Protein 5KXF (pdb70)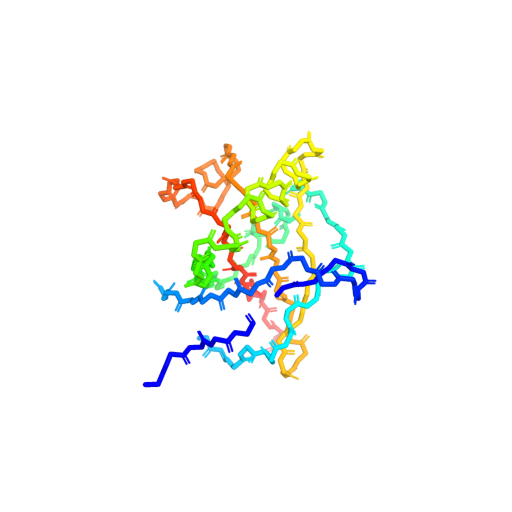

Structure (mmCIF, N/CA/C/O backbone):
data_5KXF
#
_entry.id   5KXF
#
_cell.length_a   108.151
_cell.length_b   108.151
_cell.length_c   34.208
_cell.angle_alpha   90.00
_cell.angle_beta   90.00
_cell.angle_gamma   120.00
#
_symmetry.space_group_name_H-M   'P 65'
#
loop_
_atom_site.group_PDB
_atom_site.id
_atom_site.type_symbol
_atom_site.label_atom_id
_atom_site.label_alt_id
_atom_site.label_comp_id
_atom_site.label_asym_id
_atom_site.label_entity_id
_atom_site.label_seq_id
_atom_site.pdbx_PDB_ins_code
_atom_site.Cartn_x
_atom_site.Cartn_y
_atom_site.Cartn_z
_atom_site.occupancy
_atom_site.B_iso_or_equiv
_atom_site.auth_seq_id
_atom_site.auth_comp_id
_atom_site.auth_asym_id
_atom_site.auth_atom_id
_atom_site.pdbx_PDB_model_num
ATOM 1 N N . HIS A 1 30 ? 14.992 32.418 15.873 1.00 88.09 439 HIS A N 1
ATOM 2 C CA . HIS A 1 30 ? 15.105 33.335 14.698 1.00 94.97 439 HIS A CA 1
ATOM 3 C C . HIS A 1 30 ? 15.023 34.815 15.176 1.00 94.20 439 HIS A C 1
ATOM 4 O O . HIS A 1 30 ? 13.966 35.334 15.562 1.00 87.04 439 HIS A O 1
ATOM 11 N N . ILE A 1 31 ? 16.177 35.474 15.184 1.00 90.99 440 ILE A N 1
ATOM 12 C CA . ILE A 1 31 ? 16.287 36.867 15.626 1.00 80.37 440 ILE A CA 1
ATOM 13 C C . ILE A 1 31 ? 16.256 37.702 14.346 1.00 67.20 440 ILE A C 1
ATOM 14 O O . ILE A 1 31 ? 16.475 37.174 13.252 1.00 64.28 440 ILE A O 1
ATOM 19 N N . TRP A 1 32 ? 15.986 38.995 14.455 1.00 51.36 441 TRP A N 1
ATOM 20 C CA . TRP A 1 32 ? 16.218 39.856 13.313 1.00 41.89 441 TRP A CA 1
ATOM 21 C C . TRP A 1 32 ? 17.723 40.188 13.272 1.00 41.27 441 TRP A C 1
ATOM 22 O O . TRP A 1 32 ? 18.328 40.516 14.276 1.00 42.47 441 TRP A O 1
ATOM 33 N N . ARG A 1 33 ? 18.317 40.098 12.102 1.00 42.64 442 ARG A N 1
ATOM 34 C CA . ARG A 1 33 ? 19.684 40.532 11.911 1.00 46.39 442 ARG A CA 1
ATOM 35 C C . ARG A 1 33 ? 19.749 41.183 10.530 1.00 40.54 442 ARG A C 1
ATOM 36 O O . ARG A 1 33 ? 19.544 40.498 9.538 1.00 38.55 442 ARG A O 1
ATOM 44 N N . GLY A 1 34 ? 20.075 42.477 10.475 1.00 32.27 443 GLY A N 1
ATOM 45 C CA . GLY A 1 34 ? 20.220 43.152 9.220 1.00 29.33 443 GLY A CA 1
ATOM 46 C C . GLY A 1 34 ? 21.092 44.365 9.328 1.00 29.04 443 GLY A C 1
ATOM 47 O O . GLY A 1 34 ? 21.861 44.503 10.270 1.00 29.20 443 GLY A O 1
ATOM 56 N N . ILE A 1 36 ? 21.686 48.679 9.163 1.00 26.17 445 ILE A N 1
ATOM 57 C CA . ILE A 1 36 ? 21.226 50.029 9.267 1.00 25.58 445 ILE A CA 1
ATOM 58 C C . ILE A 1 36 ? 21.946 50.927 8.301 1.00 26.03 445 ILE A C 1
ATOM 59 O O . ILE A 1 36 ? 23.153 50.793 8.114 1.00 30.70 445 ILE A O 1
ATOM 64 N N . ALA A 1 37 ? 21.212 51.868 7.716 1.00 27.47 446 ALA A N 1
ATOM 65 C CA . ALA A 1 37 ? 21.745 52.772 6.689 1.00 27.26 446 ALA A CA 1
ATOM 66 C C . ALA A 1 37 ? 21.253 54.177 6.862 1.00 26.90 446 ALA A C 1
ATOM 67 O O . ALA A 1 37 ? 20.205 54.408 7.413 1.00 27.57 446 ALA A O 1
ATOM 69 N N . LYS A 1 38 ? 22.024 55.125 6.381 1.00 28.60 447 LYS A N 1
ATOM 70 C CA . LYS A 1 38 ? 21.667 56.522 6.465 1.00 30.26 447 LYS A CA 1
ATOM 71 C C . LYS A 1 38 ? 21.653 56.987 5.030 1.00 30.36 447 LYS A C 1
ATOM 72 O O . LYS A 1 38 ? 22.692 56.997 4.370 1.00 33.49 447 LYS A O 1
ATOM 78 N N . GLY A 1 39 ? 20.481 57.340 4.524 1.00 28.45 448 GLY A N 1
ATOM 79 C CA . GLY A 1 39 ? 20.387 57.877 3.184 1.00 28.13 448 GLY A CA 1
ATOM 80 C C . GLY A 1 39 ? 20.839 56.876 2.162 1.00 27.35 448 GLY A C 1
ATOM 81 O O . GLY A 1 39 ? 21.460 57.245 1.191 1.00 28.72 448 GLY A O 1
ATOM 82 N N . GLY A 1 40 ? 20.532 55.610 2.401 1.00 25.85 449 GLY A N 1
ATOM 83 C CA . GLY A 1 40 ? 21.041 54.519 1.582 1.00 27.48 449 GLY A CA 1
ATOM 84 C C . GLY A 1 40 ? 22.503 54.059 1.809 1.00 26.78 449 GLY A C 1
ATOM 85 O O . GLY A 1 40 ? 22.913 53.040 1.225 1.00 26.54 449 GLY A O 1
ATOM 86 N N . THR A 1 41 ? 23.275 54.805 2.611 1.00 24.74 450 THR A N 1
ATOM 87 C CA . THR A 1 41 ? 24.692 54.533 2.840 1.00 26.22 450 THR A CA 1
ATOM 88 C C . THR A 1 41 ? 24.851 53.658 4.095 1.00 27.27 450 THR A C 1
ATOM 89 O O . THR A 1 41 ? 24.463 54.071 5.206 1.00 26.08 450 THR A O 1
ATOM 93 N N . PRO A 1 42 ? 25.442 52.466 3.950 1.00 27.50 451 PRO A N 1
ATOM 94 C CA . PRO A 1 42 ? 25.453 51.549 5.102 1.00 29.23 451 PRO A CA 1
ATOM 95 C C . PRO A 1 42 ? 26.138 52.144 6.301 1.00 28.96 451 PRO A C 1
ATOM 96 O O . PRO A 1 42 ? 27.132 52.842 6.141 1.00 29.40 451 PRO A O 1
ATOM 100 N N . VAL A 1 43 ? 25.577 51.926 7.479 1.00 27.78 452 VAL A N 1
ATOM 101 C CA . VAL A 1 43 ? 26.175 52.459 8.687 1.00 28.20 452 VAL A CA 1
ATOM 102 C C . VAL A 1 43 ? 26.844 51.322 9.450 1.00 28.32 452 VAL A C 1
ATOM 103 O O . VAL A 1 43 ? 28.001 51.450 9.827 1.00 26.85 452 VAL A O 1
ATOM 107 N N . CYS A 1 44 ? 26.108 50.223 9.659 1.00 25.48 453 CYS A N 1
ATOM 108 C CA . CYS A 1 44 ? 26.591 49.103 10.401 1.00 23.53 453 CYS A CA 1
ATOM 109 C C . CYS A 1 44 ? 25.573 47.988 10.306 1.00 24.37 453 CYS A C 1
ATOM 110 O O . CYS A 1 44 ? 24.476 48.193 9.775 1.00 26.30 453 CYS A O 1
ATOM 113 N N . CYS A 1 45 ? 25.926 46.805 10.786 1.00 24.88 454 CYS A N 1
ATOM 114 C CA . CYS A 1 45 ? 24.986 45.697 10.872 1.00 27.13 454 CYS A CA 1
ATOM 115 C C . CYS A 1 45 ? 24.472 45.652 12.334 1.00 27.38 454 CYS A C 1
ATOM 116 O O . CYS A 1 45 ? 25.148 46.094 13.297 1.00 24.15 454 CYS A O 1
ATOM 119 N N . ALA A 1 46 ? 23.253 45.144 12.502 1.00 26.41 455 ALA A N 1
ATOM 120 C CA . ALA A 1 46 ? 22.571 45.341 13.740 1.00 26.89 455 ALA A CA 1
ATOM 121 C C . ALA A 1 46 ? 21.688 44.192 14.009 1.00 27.81 455 ALA A C 1
ATOM 122 O O . ALA A 1 46 ? 21.333 43.487 13.083 1.00 28.32 455 ALA A O 1
ATOM 124 N N . ARG A 1 47 ? 21.336 44.032 15.283 1.00 30.82 456 ARG A N 1
ATOM 125 C CA . ARG A 1 47 ? 20.389 43.023 15.767 1.00 35.47 456 ARG A CA 1
ATOM 126 C C . ARG A 1 47 ? 19.365 43.727 16.623 1.00 38.28 456 ARG A C 1
ATOM 127 O O . ARG A 1 47 ? 19.485 44.924 16.891 1.00 34.42 456 ARG A O 1
ATOM 135 N N . CYS A 1 48 ? 18.411 42.964 17.138 1.00 44.88 457 CYS A N 1
ATOM 136 C CA . CYS A 1 48 ? 17.238 43.579 17.699 1.00 49.14 457 CYS A CA 1
ATOM 137 C C . CYS A 1 48 ? 16.550 42.780 18.799 1.00 45.49 457 CYS A C 1
ATOM 138 O O . CYS A 1 48 ? 16.123 41.682 18.568 1.00 50.25 457 CYS A O 1
ATOM 141 N N . VAL A 1 49 ? 16.428 43.378 19.973 1.00 47.49 458 VAL A N 1
ATOM 142 C CA . VAL A 1 49 ? 15.763 42.815 21.160 1.00 49.66 458 VAL A CA 1
ATOM 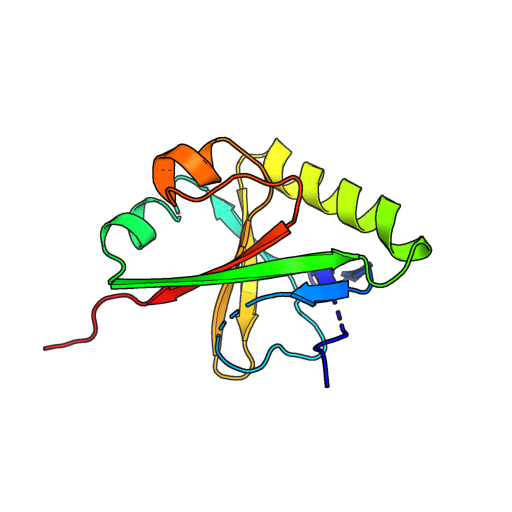143 C C . VAL A 1 49 ? 14.427 43.566 21.449 1.00 52.41 458 VAL A C 1
ATOM 144 O O . VAL A 1 49 ? 14.439 44.808 21.536 1.00 46.93 458 VAL A O 1
ATOM 148 N N . PRO A 1 50 ? 13.282 42.846 21.631 1.00 58.60 459 PRO A N 1
ATOM 149 C CA . PRO A 1 50 ? 11.994 43.565 21.897 1.00 55.02 459 PRO A CA 1
ATOM 150 C C . PRO A 1 50 ? 11.805 44.221 23.277 1.00 58.91 459 PRO A C 1
ATOM 151 O O . PRO A 1 50 ? 12.665 44.100 24.146 1.00 59.00 459 PRO A O 1
ATOM 163 N N . GLU A 1 56 ? 4.709 44.132 17.121 1.00 65.82 465 GLU A N 1
ATOM 164 C CA . GLU A 1 56 ? 5.722 44.490 16.171 1.00 67.15 465 GLU A CA 1
ATOM 165 C C . GLU A 1 56 ? 5.533 43.646 14.900 1.00 77.35 465 GLU A C 1
ATOM 166 O O . GLU A 1 56 ? 5.151 42.482 14.994 1.00 77.80 465 GLU A O 1
ATOM 172 N N . THR A 1 57 ? 5.743 44.254 13.721 1.00 84.27 466 THR A N 1
ATOM 173 C CA . THR A 1 57 ? 5.802 43.536 12.415 1.00 80.48 466 THR A CA 1
ATOM 174 C C . THR A 1 57 ? 7.286 43.293 12.023 1.00 78.45 466 THR A C 1
ATOM 175 O O . THR A 1 57 ? 8.231 43.425 12.841 1.00 68.27 466 THR A O 1
ATOM 179 N N . LYS A 1 58 ?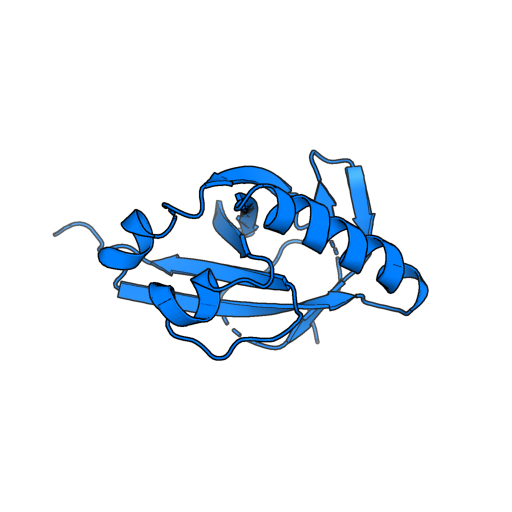 7.486 42.931 10.766 1.00 68.16 467 LYS A N 1
ATOM 180 C CA . LYS A 1 58 ? 8.764 42.513 10.345 1.00 64.58 467 LYS A CA 1
ATOM 181 C C . LYS A 1 58 ? 9.534 43.750 9.926 1.00 56.00 467 LYS A C 1
ATOM 182 O O . LYS A 1 58 ? 9.020 44.699 9.275 1.00 42.53 467 LYS A O 1
ATOM 188 N N . LEU A 1 59 ? 10.793 43.685 10.343 1.00 49.31 468 LEU A N 1
ATOM 189 C CA . LEU A 1 59 ? 11.800 44.643 10.040 1.00 42.07 468 LEU A CA 1
ATOM 190 C C . LEU A 1 59 ? 12.354 44.270 8.695 1.00 36.18 468 LEU A C 1
ATOM 191 O O . LEU A 1 59 ? 12.531 43.118 8.402 1.00 35.58 468 LEU A O 1
ATOM 196 N N . PRO A 1 60 ? 12.613 45.240 7.852 1.00 32.90 469 PRO A N 1
ATOM 197 C CA . PRO A 1 60 ? 13.257 44.824 6.627 1.00 33.84 469 PRO A CA 1
ATOM 198 C C . PRO A 1 60 ? 14.721 44.372 6.830 1.00 34.75 469 PRO A C 1
ATOM 199 O O . PRO A 1 60 ? 15.297 44.502 7.912 1.00 34.40 469 PRO A O 1
ATOM 203 N N . GLU A 1 61 ? 15.319 43.859 5.770 1.00 37.49 470 GLU A N 1
ATOM 204 C CA . GLU A 1 61 ? 16.722 43.500 5.776 1.00 40.75 470 GLU A CA 1
ATOM 205 C C . GLU A 1 61 ? 17.535 44.767 6.073 1.00 37.94 470 GLU A C 1
ATOM 206 O O . GLU A 1 61 ? 18.494 44.740 6.831 1.00 37.99 470 GLU A O 1
ATOM 212 N N . VAL A 1 62 ? 17.130 45.881 5.476 1.00 33.93 471 VAL A N 1
ATOM 213 C CA . VAL A 1 62 ? 17.747 47.156 5.704 1.00 29.17 471 VAL A CA 1
ATOM 214 C C . VAL A 1 62 ? 16.769 48.087 6.331 1.00 26.93 471 VAL A C 1
ATOM 215 O O . VAL A 1 62 ? 15.737 48.315 5.790 1.00 27.46 471 VAL A O 1
ATOM 219 N N . VAL A 1 63 ? 17.136 48.613 7.483 1.00 26.24 472 VAL A N 1
ATOM 220 C CA . VAL A 1 63 ? 16.513 49.748 8.061 1.00 26.56 472 VAL A CA 1
ATOM 221 C C . VAL A 1 63 ? 17.253 50.963 7.561 1.00 25.88 472 VAL A C 1
ATOM 222 O O . VAL A 1 63 ? 18.295 51.317 8.099 1.00 25.94 472 VAL A O 1
ATOM 226 N N . ASN A 1 64 ? 16.727 51.625 6.553 1.00 23.61 473 ASN A N 1
ATOM 227 C CA . ASN A 1 64 ? 17.374 52.828 6.108 1.00 23.62 473 ASN A CA 1
ATOM 228 C C . ASN A 1 64 ? 16.807 54.078 6.721 1.00 23.50 473 ASN A C 1
ATOM 229 O O . ASN A 1 64 ? 15.603 54.363 6.584 1.00 26.25 473 ASN A O 1
ATOM 234 N N . CYS A 1 65 ? 17.667 54.843 7.380 1.00 23.47 474 CYS A N 1
ATOM 235 C CA . CYS A 1 65 ? 17.289 56.169 7.900 1.00 25.31 474 CYS A CA 1
ATOM 236 C C . CYS A 1 65 ? 17.268 57.172 6.761 1.00 25.59 474 CYS A C 1
ATOM 237 O O . CYS A 1 65 ? 18.258 57.771 6.445 1.00 22.49 474 CYS A O 1
ATOM 240 N N . SER A 1 66 ? 16.105 57.320 6.129 1.00 28.62 475 SER A N 1
ATOM 241 C CA . SER A 1 66 ? 15.959 58.193 4.964 1.00 29.25 475 SER A CA 1
ATOM 242 C C . SER A 1 66 ? 15.747 59.681 5.296 1.00 28.42 475 SER A C 1
ATOM 243 O O . SER A 1 66 ? 15.688 60.517 4.423 1.00 27.91 475 SER A O 1
ATOM 246 N N . ALA A 1 67 ? 15.580 60.002 6.559 1.00 29.39 476 ALA A N 1
ATOM 247 C CA . ALA A 1 67 ? 15.284 61.378 6.941 1.00 30.33 476 ALA A CA 1
ATOM 248 C C . ALA A 1 67 ? 15.307 61.481 8.448 1.00 32.72 476 ALA A C 1
ATOM 249 O O . ALA A 1 67 ? 15.316 60.454 9.174 1.00 28.35 476 ALA A O 1
ATOM 251 N N . ARG A 1 68 ? 15.293 62.731 8.896 1.00 34.39 477 ARG A N 1
ATOM 252 C CA . ARG A 1 68 ? 15.180 63.036 10.297 1.00 36.78 477 ARG A CA 1
ATOM 253 C C . ARG A 1 68 ? 13.870 63.766 10.692 1.00 34.98 477 ARG A C 1
ATOM 254 O O . ARG A 1 68 ? 13.144 64.285 9.868 1.00 33.08 477 ARG A O 1
ATOM 262 N N . THR A 1 69 ? 13.589 63.764 11.981 1.00 32.19 478 THR A N 1
ATOM 263 C CA . THR A 1 69 ? 12.460 64.445 12.518 1.00 30.86 478 THR A CA 1
ATOM 264 C C . THR A 1 69 ? 12.902 65.056 13.872 1.00 31.43 478 THR A C 1
ATOM 265 O O . THR A 1 69 ? 13.734 64.488 14.571 1.00 29.58 478 THR A O 1
ATOM 269 N N . ASP A 1 70 ? 12.371 66.231 14.201 1.00 30.10 479 ASP A N 1
ATOM 270 C CA . ASP A 1 70 ? 12.684 66.870 15.418 1.00 30.20 479 ASP A CA 1
ATOM 271 C C . ASP A 1 70 ? 11.995 66.097 16.489 1.00 31.29 479 ASP A C 1
ATOM 272 O O . ASP A 1 70 ? 10.857 65.661 16.350 1.00 31.25 479 ASP A O 1
ATOM 277 N N . LEU A 1 71 ? 12.671 65.938 17.603 1.00 32.98 480 LEU A N 1
ATOM 278 C CA . LEU A 1 71 ? 12.027 65.328 18.723 1.00 32.11 480 LEU A CA 1
ATOM 279 C C . LEU A 1 71 ? 10.723 66.021 19.093 1.00 33.64 480 LEU A C 1
ATOM 280 O O . LEU A 1 71 ? 9.802 65.338 19.514 1.00 35.43 480 LEU A O 1
ATOM 285 N N . ASN A 1 72 ? 10.637 67.347 18.949 1.00 34.91 481 ASN A N 1
ATOM 286 C CA . ASN A 1 72 ? 9.380 68.082 19.204 1.00 38.44 481 ASN A CA 1
ATOM 287 C C . ASN A 1 72 ? 8.228 67.566 18.376 1.00 36.66 481 ASN A C 1
ATOM 288 O O . ASN A 1 72 ? 7.126 67.402 18.897 1.00 33.37 481 ASN A O 1
ATOM 301 N N . LEU A 1 74 ? 7.967 64.632 16.939 1.00 32.86 483 LEU A N 1
ATOM 302 C CA . LEU A 1 74 ? 7.594 63.294 17.385 1.00 31.82 483 LEU A CA 1
ATOM 303 C C . LEU A 1 74 ? 6.802 63.362 18.715 1.00 28.86 483 LEU A C 1
ATOM 304 O O . LEU A 1 74 ? 5.918 62.540 18.965 1.00 28.79 483 LEU A O 1
ATOM 309 N N . ALA A 1 75 ? 7.131 64.340 19.556 1.00 23.56 484 ALA A N 1
ATOM 310 C CA . ALA A 1 75 ? 6.417 64.544 20.791 1.00 21.89 484 ALA A CA 1
ATOM 311 C C . ALA A 1 75 ? 4.969 64.848 20.503 1.00 20.80 484 ALA A C 1
ATOM 312 O O . ALA A 1 75 ? 4.097 64.328 21.179 1.00 21.26 484 ALA A O 1
ATOM 314 N N . LYS A 1 76 ? 4.692 65.633 19.484 1.00 19.16 485 LYS A N 1
ATOM 315 C CA . LYS A 1 76 ? 3.316 65.897 19.197 1.00 20.31 485 LYS A CA 1
ATOM 316 C C . LYS A 1 76 ? 2.557 64.626 18.769 1.00 19.51 485 LYS A C 1
ATOM 317 O O . LYS A 1 76 ? 1.472 64.355 19.313 1.00 19.54 485 LYS A O 1
ATOM 323 N N . HIS A 1 77 ? 3.101 63.849 17.830 1.00 18.37 486 HIS A N 1
ATOM 324 C CA . HIS A 1 77 ? 2.497 62.548 17.525 1.00 19.13 486 HIS A CA 1
ATOM 325 C C . HIS A 1 77 ? 2.357 61.677 18.759 1.00 18.83 486 HIS A C 1
ATOM 326 O O . HIS A 1 77 ? 1.354 61.036 18.945 1.00 16.89 486 HIS A O 1
ATOM 333 N N . TYR A 1 78 ? 3.328 61.687 19.653 1.00 21.15 487 TYR A N 1
ATOM 334 C CA . TYR A 1 78 ? 3.186 60.812 20.819 1.00 23.64 487 TYR A CA 1
ATOM 335 C C . TYR A 1 78 ? 1.991 61.244 21.676 1.00 22.99 487 TYR A C 1
ATOM 336 O O . TYR A 1 78 ? 1.317 60.424 22.219 1.00 25.46 487 TYR A O 1
ATOM 345 N N . ALA A 1 79 ? 1.732 62.535 21.778 1.00 22.23 488 ALA A N 1
ATOM 346 C CA . ALA A 1 79 ? 0.759 63.041 22.708 1.00 21.50 488 ALA A CA 1
ATOM 347 C C . ALA A 1 79 ? -0.556 62.425 22.392 1.00 23.10 488 ALA A C 1
ATOM 348 O O . ALA A 1 79 ? -1.232 62.024 23.296 1.00 28.31 488 ALA A O 1
ATOM 350 N N . VAL A 1 80 ? -0.888 62.311 21.119 1.00 22.92 489 VAL A N 1
ATOM 351 C CA . VAL A 1 80 ? -2.119 61.690 20.654 1.00 23.92 489 VAL A CA 1
ATOM 352 C C . VAL A 1 80 ? -2.022 60.167 20.334 1.00 22.65 489 VAL A C 1
ATOM 353 O O . VAL A 1 80 ? -3.004 59.541 20.033 1.00 21.44 489 VAL A O 1
ATOM 357 N N . ALA A 1 81 ? -0.865 59.555 20.402 1.00 23.26 490 ALA A N 1
ATOM 358 C CA . ALA A 1 81 ? -0.772 58.138 20.024 1.00 24.96 490 ALA A CA 1
ATOM 359 C C . ALA A 1 81 ? -1.541 57.283 20.983 1.00 24.55 490 ALA A C 1
ATOM 360 O O . ALA A 1 81 ? -1.670 57.665 22.144 1.00 26.47 490 ALA A O 1
ATOM 362 N N . ILE A 1 82 ? -2.012 56.129 20.512 1.00 22.18 491 ILE A N 1
ATOM 363 C CA . ILE A 1 82 ? -2.657 55.120 21.367 1.00 22.66 491 ILE A CA 1
ATOM 364 C C . ILE A 1 82 ? -1.848 53.793 21.510 1.00 24.12 491 ILE A C 1
ATOM 365 O O . ILE A 1 82 ? -2.195 52.935 22.292 1.00 22.52 491 ILE A O 1
ATOM 370 N N . GLY A 1 83 ? -0.808 53.625 20.694 1.00 26.03 492 GLY A N 1
ATOM 371 C CA . GLY A 1 83 ? 0.176 52.567 20.837 1.00 26.34 492 GLY A CA 1
ATOM 372 C C . GLY A 1 83 ? 1.576 53.134 20.701 1.00 27.52 492 GLY A C 1
ATOM 373 O O . GLY A 1 83 ? 1.796 54.090 19.957 1.00 28.69 492 GLY A O 1
ATOM 374 N N . CYS A 1 84 ? 2.524 52.581 21.448 1.00 29.30 493 CYS A N 1
ATOM 375 C CA . CYS A 1 84 ? 3.923 52.917 21.280 1.00 29.35 493 CYS A CA 1
ATOM 376 C C . CYS A 1 84 ? 4.729 51.661 21.512 1.00 29.74 493 CYS A C 1
ATOM 377 O O . CYS A 1 84 ? 4.995 51.320 22.625 1.00 31.42 493 CYS A O 1
ATOM 380 N N . GLU A 1 85 ? 5.131 50.996 20.451 1.00 33.37 494 GLU A N 1
ATOM 381 C CA . GLU A 1 85 ? 5.954 49.796 20.522 1.00 34.21 494 GLU A CA 1
ATOM 382 C C . GLU A 1 85 ? 7.427 50.083 20.331 1.00 34.48 494 GLU A C 1
ATOM 383 O O . GLU A 1 85 ? 7.831 50.845 19.460 1.00 30.23 494 GLU A O 1
ATOM 389 N N . ILE A 1 86 ? 8.238 49.377 21.101 1.00 36.22 495 ILE A N 1
ATOM 390 C CA . ILE A 1 86 ? 9.657 49.657 21.153 1.00 35.32 495 ILE A CA 1
ATOM 391 C C . ILE A 1 86 ? 10.535 48.394 20.981 1.00 33.98 495 ILE A C 1
ATOM 392 O O . ILE A 1 86 ? 10.265 47.351 21.549 1.00 28.84 495 ILE A O 1
ATOM 397 N N . VAL A 1 87 ? 11.579 48.531 20.171 1.00 31.86 496 VAL A N 1
ATOM 398 C CA . VAL A 1 87 ? 12.692 47.601 20.172 1.00 30.06 496 VAL A CA 1
ATOM 399 C C . VAL A 1 87 ? 13.970 48.362 20.389 1.00 30.16 496 VAL A C 1
ATOM 400 O O . VAL A 1 87 ? 14.043 49.585 20.163 1.00 29.54 496 VAL A O 1
ATOM 404 N N . PHE A 1 88 ? 14.990 47.614 20.787 1.00 32.46 497 PHE A N 1
ATOM 405 C CA . PHE A 1 88 ? 16.347 48.146 20.895 1.00 34.81 497 PHE A CA 1
ATOM 406 C C . PHE A 1 88 ? 17.135 47.611 19.719 1.00 32.97 497 PHE A C 1
ATOM 407 O O . PHE A 1 88 ? 16.945 46.450 19.311 1.00 36.78 497 PHE A O 1
ATOM 415 N N . PHE A 1 89 ? 17.965 48.457 19.133 1.00 28.06 498 PHE A N 1
ATOM 416 C CA . PHE A 1 89 ? 18.875 47.994 18.133 1.00 28.16 498 PHE A CA 1
ATOM 417 C C . PHE A 1 89 ? 20.241 47.998 18.795 1.00 30.03 498 PHE A C 1
ATOM 418 O O . PHE A 1 89 ? 20.647 49.012 19.419 1.00 27.29 498 PHE A O 1
ATOM 426 N N . VAL A 1 90 ? 20.925 46.860 18.657 1.00 28.75 499 VAL A N 1
ATOM 427 C CA . VAL A 1 90 ? 22.278 46.712 19.146 1.00 30.05 499 VAL A CA 1
ATOM 428 C C . VAL A 1 90 ? 23.190 46.458 17.974 1.00 27.44 499 VAL A C 1
ATOM 429 O O . VAL A 1 90 ? 22.773 45.863 16.988 1.00 24.46 499 VAL A O 1
ATOM 433 N N . PRO A 1 91 ? 24.453 46.894 18.081 1.00 26.92 500 PRO A N 1
ATOM 434 C CA . PRO A 1 91 ? 25.386 46.548 17.007 1.00 26.30 500 PRO A CA 1
ATOM 435 C C . PRO A 1 91 ? 25.551 45.016 16.910 1.00 24.79 500 PRO A C 1
ATOM 436 O O . PRO A 1 91 ? 25.635 44.351 17.928 1.00 27.01 500 PRO A O 1
ATOM 440 N N . ASP A 1 92 ? 25.540 44.467 15.708 1.00 25.14 501 ASP A N 1
ATOM 441 C CA . ASP A 1 92 ? 25.512 42.991 15.512 1.00 27.08 501 ASP A CA 1
ATOM 442 C C . ASP A 1 92 ? 26.736 42.303 16.105 1.00 27.44 501 ASP A C 1
ATOM 443 O O . ASP A 1 92 ? 26.632 41.296 16.847 1.00 22.46 501 ASP A O 1
ATOM 448 N N . ARG A 1 93 ? 27.887 42.862 15.734 1.00 27.47 502 ARG A N 1
ATOM 449 C CA . ARG A 1 93 ? 29.161 42.386 16.183 1.00 29.39 502 ARG A CA 1
ATOM 450 C C . ARG A 1 93 ? 30.022 43.583 16.571 1.00 29.16 502 ARG A C 1
ATOM 451 O O . ARG A 1 93 ? 29.670 44.764 16.335 1.00 25.65 502 ARG A O 1
ATOM 459 N N . GLU A 1 94 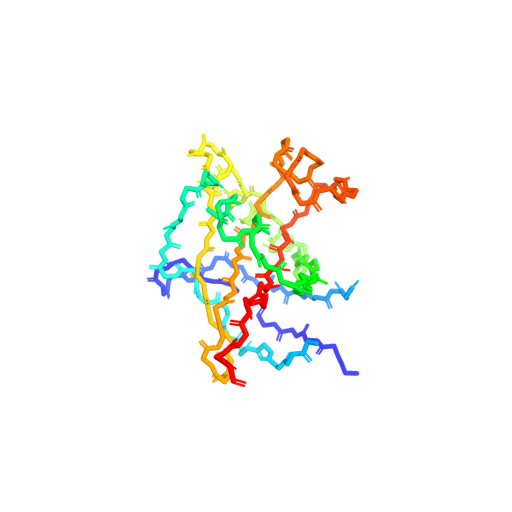? 31.178 43.262 17.138 1.00 26.88 503 GLU A N 1
ATOM 460 C CA . GLU A 1 94 ? 32.025 44.259 17.632 1.00 26.62 50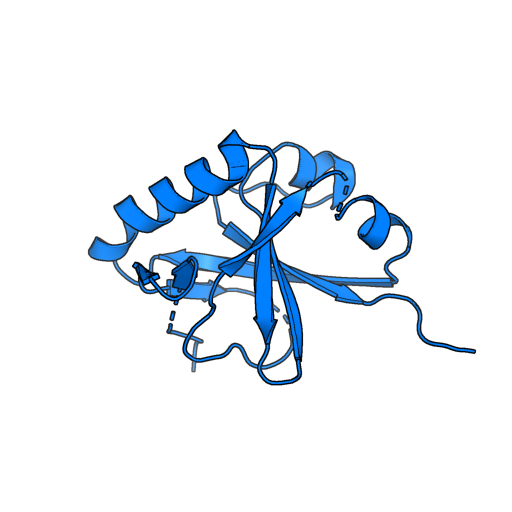3 GLU A CA 1
ATOM 461 C C . GLU A 1 94 ? 32.441 45.272 16.596 1.00 26.76 503 GLU A C 1
ATOM 462 O O . GLU A 1 94 ? 32.513 46.467 16.913 1.00 29.63 503 GLU A O 1
ATOM 468 N N . GLU A 1 95 ? 32.699 44.830 15.362 1.00 25.27 504 GLU A N 1
ATOM 469 C CA . GLU A 1 95 ? 33.130 45.730 14.263 1.00 23.40 504 GLU A CA 1
ATOM 470 C C . GLU A 1 95 ? 32.023 46.775 13.892 1.00 25.94 504 GLU A C 1
ATOM 471 O O . GLU A 1 95 ? 32.282 47.816 13.242 1.00 24.39 504 GLU A O 1
ATOM 477 N N . ASP A 1 96 ? 30.796 46.510 14.337 1.00 26.09 505 ASP A N 1
ATOM 478 C CA . ASP A 1 96 ? 29.702 47.448 14.146 1.00 25.94 505 ASP A CA 1
ATOM 479 C C . ASP A 1 96 ? 29.567 48.440 15.293 1.00 26.31 505 ASP A C 1
ATOM 480 O O . ASP A 1 96 ? 28.785 49.341 15.228 1.00 30.10 505 ASP A O 1
ATOM 485 N N . PHE A 1 97 ? 30.321 48.305 16.350 1.00 29.14 506 PHE A N 1
ATOM 486 C CA . PHE A 1 97 ? 30.159 49.200 17.496 1.00 29.79 506 PHE A CA 1
ATOM 487 C C . PHE A 1 97 ? 30.463 50.668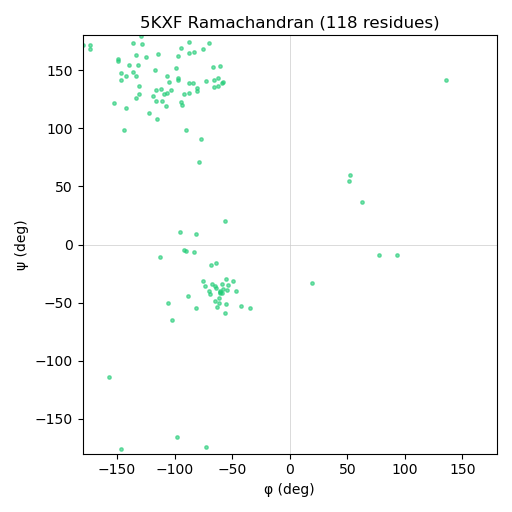 17.209 1.00 29.94 506 PHE A C 1
ATOM 488 O O . PHE A 1 97 ? 29.657 51.531 17.525 1.00 33.43 506 PHE A O 1
ATOM 496 N N . ALA A 1 98 ? 31.646 50.974 16.674 1.00 30.91 507 ALA A N 1
ATOM 497 C CA . ALA A 1 98 ? 32.095 52.394 16.549 1.00 28.25 507 ALA A CA 1
ATOM 498 C C . ALA A 1 98 ? 31.144 53.206 15.676 1.00 28.44 507 ALA A C 1
ATOM 499 O O . ALA A 1 98 ? 30.804 54.360 15.988 1.00 32.25 507 ALA A O 1
ATOM 501 N N . SER A 1 99 ? 30.712 52.586 14.599 1.00 27.67 508 SER A N 1
ATOM 502 C CA . SER A 1 99 ? 29.702 53.161 13.741 1.00 28.53 508 SER A CA 1
ATOM 503 C C . SER A 1 99 ? 28.345 53.401 14.411 1.00 29.20 508 SER A C 1
ATOM 504 O O . SER A 1 99 ? 27.707 54.443 14.193 1.00 29.09 508 SER A O 1
ATOM 507 N N . TYR A 1 100 ? 27.880 52.399 15.151 1.00 28.32 509 TYR A N 1
ATOM 508 C CA . TYR A 1 100 ? 26.614 52.486 15.873 1.00 26.85 509 TYR A CA 1
ATOM 509 C C . TYR A 1 100 ? 26.710 53.696 16.760 1.00 27.23 509 TYR A C 1
ATOM 510 O O . TYR A 1 100 ? 25.972 54.659 16.597 1.00 29.09 509 TYR A O 1
ATOM 519 N N . THR A 1 101 ? 27.685 53.701 17.640 1.00 29.69 510 THR A N 1
ATOM 520 C CA . THR A 1 101 ? 27.928 54.855 18.520 1.00 30.93 510 THR A CA 1
ATOM 521 C C . THR A 1 101 ? 27.928 56.228 17.794 1.00 31.87 510 THR A C 1
ATOM 522 O O . THR A 1 101 ? 27.406 57.221 18.311 1.00 33.65 510 THR A O 1
ATOM 526 N N . GLU A 1 102 ? 28.515 56.269 16.609 1.00 31.70 511 GLU A N 1
ATOM 527 C CA . GLU A 1 102 ? 28.746 57.506 15.916 1.00 35.83 511 GLU A CA 1
ATOM 528 C C . GLU A 1 102 ? 27.394 57.937 15.365 1.00 34.10 511 GLU A C 1
ATOM 529 O O . GLU A 1 102 ? 27.082 59.125 15.301 1.00 34.35 511 GLU A O 1
ATOM 535 N N . PHE A 1 103 ? 26.559 56.954 15.043 1.00 31.07 512 PHE A N 1
ATOM 536 C CA . PHE A 1 103 ? 25.255 57.223 14.474 1.00 30.02 512 PHE A CA 1
ATOM 537 C C . PHE A 1 103 ? 24.329 57.763 15.543 1.00 31.04 512 PHE A C 1
ATOM 538 O O . PHE A 1 103 ? 23.495 58.599 15.252 1.00 31.66 512 PHE A O 1
ATOM 546 N N . LEU A 1 104 ? 24.466 57.265 16.771 1.00 31.74 513 LEU A N 1
ATOM 547 C CA . LEU A 1 104 ? 23.800 57.839 17.935 1.00 33.27 513 LEU A CA 1
ATOM 548 C C . LEU A 1 104 ? 24.096 59.334 18.145 1.00 38.61 513 LEU A C 1
ATOM 549 O O . LEU A 1 104 ? 23.179 60.115 18.287 1.00 36.97 513 LEU A O 1
ATOM 554 N N . ARG A 1 105 ? 25.367 59.725 18.146 1.00 47.71 514 ARG A N 1
ATOM 555 C CA . ARG A 1 105 ? 25.731 61.128 18.291 1.00 54.36 514 ARG A CA 1
ATOM 556 C C . ARG A 1 105 ? 25.204 61.929 17.093 1.00 50.72 514 ARG A C 1
ATOM 557 O O . ARG A 1 105 ? 24.753 63.064 17.241 1.00 52.77 514 ARG A O 1
ATOM 565 N N . TYR A 1 106 ? 25.232 61.350 15.903 1.00 46.41 515 TYR A N 1
ATOM 566 C CA . TYR A 1 106 ? 24.716 62.066 14.735 1.00 47.84 515 TYR A CA 1
ATOM 567 C C . TYR A 1 106 ? 23.246 62.444 14.915 1.00 50.64 515 TYR A C 1
ATOM 568 O O . TYR A 1 106 ? 22.815 63.485 14.431 1.00 54.84 515 TYR A O 1
ATOM 577 N N . LEU A 1 107 ? 22.486 61.588 15.600 1.00 47.35 516 LEU A N 1
ATOM 578 C CA . LEU A 1 107 ? 21.082 61.855 15.888 1.00 42.64 516 LEU A CA 1
ATOM 579 C C . LEU A 1 107 ? 20.924 62.789 17.123 1.00 40.03 516 LEU A C 1
ATOM 580 O O . LEU A 1 107 ? 20.309 63.853 17.025 1.00 37.40 516 LEU A O 1
ATOM 585 N N . SER A 1 108 ? 21.519 62.420 18.253 1.00 37.42 517 SER A N 1
ATOM 586 C CA . SER A 1 108 ? 21.324 63.179 19.483 1.00 40.56 517 SER A CA 1
ATOM 587 C C . SER A 1 108 ? 21.932 64.565 19.441 1.00 42.97 517 SER A C 1
ATOM 588 O O . SER A 1 108 ? 21.377 65.489 20.006 1.00 43.25 517 SER A O 1
ATOM 591 N N . SER A 1 109 ? 23.050 64.739 18.760 1.00 47.15 518 SER A N 1
ATOM 592 C CA . SER A 1 109 ? 23.621 66.072 18.613 1.00 50.96 518 SER A CA 1
ATOM 593 C C . SER A 1 109 ? 22.556 67.101 18.314 1.00 52.58 518 SER A C 1
ATOM 594 O O . SER A 1 109 ? 22.459 68.127 18.966 1.00 54.22 518 SER A O 1
ATOM 597 N N . LYS A 1 110 ? 21.783 66.805 17.288 1.00 54.75 519 LYS A N 1
ATOM 598 C CA . LYS A 1 110 ? 20.894 67.761 16.697 1.00 59.90 519 LYS A CA 1
ATOM 599 C C . LYS A 1 110 ? 19.485 67.633 17.280 1.00 55.96 519 LYS A C 1
ATOM 600 O O . LYS A 1 110 ? 18.557 68.232 16.750 1.00 55.52 519 LYS A O 1
ATOM 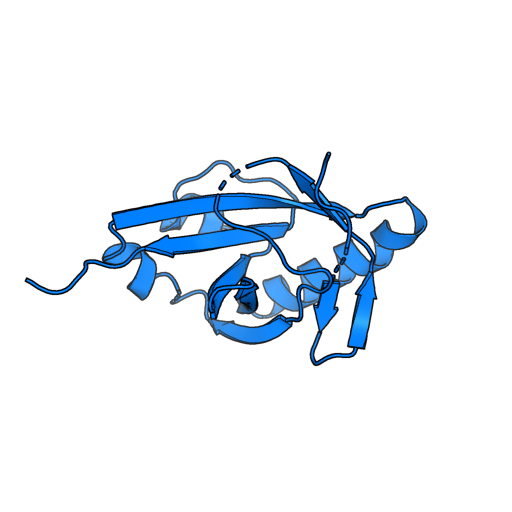606 N N . ASP A 1 111 ? 19.323 66.860 18.358 1.00 49.57 520 ASP A N 1
ATOM 607 C CA . ASP A 1 111 ? 18.012 66.613 18.951 1.00 47.04 520 ASP A CA 1
ATOM 608 C C . ASP A 1 111 ? 17.043 66.157 17.916 1.00 43.86 520 ASP A C 1
ATOM 609 O O . ASP A 1 111 ? 15.979 66.750 17.750 1.00 41.92 520 ASP A O 1
ATOM 614 N N . ARG A 1 112 ? 17.422 65.099 17.209 1.00 41.32 521 ARG A N 1
ATOM 615 C CA . ARG A 1 112 ? 16.594 64.560 16.151 1.00 38.59 521 ARG A CA 1
ATOM 616 C C . ARG A 1 112 ? 16.366 63.067 16.312 1.00 34.44 521 ARG A C 1
ATOM 617 O O . ARG A 1 112 ? 16.872 62.445 17.247 1.00 33.96 521 ARG A O 1
ATOM 625 N N . ALA A 1 113 ? 15.496 62.527 15.477 1.00 31.09 522 ALA A N 1
ATOM 626 C CA . ALA A 1 113 ? 15.322 61.102 15.379 1.00 30.89 522 ALA A CA 1
ATOM 627 C C . ALA A 1 113 ? 15.340 60.718 13.920 1.00 31.01 522 ALA A C 1
ATOM 628 O O . ALA A 1 113 ? 14.997 61.526 13.062 1.00 32.17 522 ALA A O 1
ATOM 630 N N . GLY A 1 114 ? 15.718 59.483 13.631 1.00 27.79 523 GLY A N 1
ATOM 631 C CA . GLY A 1 114 ? 15.762 59.035 12.237 1.00 26.28 523 GLY A CA 1
ATOM 632 C C . GLY A 1 114 ? 14.394 58.511 11.854 1.00 26.61 523 GLY A C 1
ATOM 633 O O . GLY A 1 114 ? 13.574 58.262 12.723 1.00 28.67 523 GLY A O 1
ATOM 634 N N . VAL A 1 115 ? 14.173 58.350 10.552 1.00 25.03 524 VAL A N 1
ATOM 635 C CA . VAL A 1 115 ? 12.924 57.919 9.978 1.00 21.93 524 VAL A CA 1
ATOM 636 C C . VAL A 1 115 ? 13.266 56.790 8.993 1.00 21.65 524 VAL A C 1
ATOM 637 O O . VAL A 1 115 ? 14.141 56.921 8.132 1.00 21.70 524 VAL A O 1
ATOM 641 N N . ALA A 1 116 ? 12.550 55.690 9.144 1.00 22.06 525 ALA A N 1
ATOM 642 C CA . ALA A 1 116 ? 12.682 54.500 8.359 1.00 22.99 525 ALA A CA 1
ATOM 643 C C . ALA A 1 116 ? 11.293 53.915 8.269 1.00 24.74 525 ALA A C 1
ATOM 644 O O . ALA A 1 116 ? 10.346 54.508 8.764 1.00 22.00 525 ALA A O 1
ATOM 646 N N . LYS A 1 117 ? 11.188 52.745 7.643 1.00 30.17 526 LYS A N 1
ATOM 647 C CA . LYS A 1 117 ? 9.926 52.068 7.401 1.00 32.56 526 LYS A CA 1
ATOM 648 C C . LYS A 1 117 ? 9.978 50.575 7.698 1.00 35.40 526 LYS A C 1
ATOM 649 O O . LYS A 1 117 ? 10.963 49.891 7.430 1.00 35.56 526 LYS A O 1
ATOM 655 N N . LEU A 1 118 ? 8.860 50.034 8.133 1.00 35.30 527 LEU A N 1
ATOM 656 C CA . LEU A 1 118 ? 8.752 48.629 8.117 1.00 36.14 527 LEU A CA 1
ATOM 657 C C . LEU A 1 118 ? 8.320 48.175 6.716 1.00 40.39 527 LEU A C 1
ATOM 658 O O . LEU A 1 118 ? 7.864 48.984 5.894 1.00 39.12 527 LEU A O 1
ATOM 663 N N . ASP A 1 119 ? 8.465 46.862 6.488 1.00 45.19 528 ASP A N 1
ATOM 664 C CA . ASP A 1 119 ? 7.916 46.130 5.339 1.00 47.72 528 ASP A CA 1
ATOM 665 C C . ASP A 1 119 ? 6.571 46.653 4.862 1.00 45.31 528 ASP A C 1
ATOM 666 O O . ASP A 1 119 ? 6.373 46.980 3.686 1.00 48.60 528 ASP A O 1
ATOM 671 N N . ASP A 1 120 ? 5.633 46.714 5.798 1.00 39.30 529 ASP A N 1
ATOM 672 C CA . ASP A 1 120 ? 4.271 47.062 5.474 1.00 35.68 529 ASP A CA 1
ATOM 673 C C . ASP A 1 120 ? 4.031 48.556 5.333 1.00 36.28 529 ASP A C 1
ATOM 674 O O . ASP A 1 120 ? 2.875 48.953 5.290 1.00 36.33 529 ASP A O 1
ATOM 679 N N . GLY A 1 121 ? 5.083 49.389 5.335 1.00 35.18 530 GLY A N 1
ATOM 680 C CA . GLY A 1 121 ? 4.920 50.853 5.197 1.00 33.94 530 GLY A CA 1
ATOM 681 C C . GLY A 1 121 ? 4.830 51.681 6.484 1.00 31.50 530 GLY A C 1
ATOM 682 O O . GLY A 1 121 ? 4.897 52.907 6.445 1.00 32.14 530 GLY A O 1
ATOM 683 N N . THR A 1 122 ? 4.722 51.029 7.629 1.00 28.08 531 THR A N 1
ATOM 684 C CA . THR A 1 122 ? 4.659 51.743 8.890 1.00 26.69 531 THR A CA 1
ATOM 685 C C . THR A 1 122 ? 5.927 52.529 9.116 1.00 28.02 531 THR A C 1
ATOM 686 O O . THR A 1 122 ? 7.021 52.080 8.759 1.00 30.17 531 THR A O 1
ATOM 690 N N . THR A 1 123 ? 5.774 53.719 9.704 1.00 26.92 532 THR A N 1
ATOM 691 C CA . THR A 1 123 ? 6.888 54.582 9.971 1.00 22.44 532 THR A CA 1
ATOM 692 C C . THR A 1 123 ? 7.542 54.079 11.213 1.00 22.28 532 THR A C 1
ATOM 693 O O . THR A 1 123 ? 6.891 53.839 12.209 1.00 20.03 532 THR A O 1
ATOM 697 N N . LEU A 1 124 ? 8.858 53.951 11.128 1.00 24.23 533 LEU A N 1
ATOM 698 C CA . LEU A 1 124 ? 9.717 53.565 12.257 1.00 24.56 533 LEU A CA 1
ATOM 699 C C . LEU A 1 124 ? 10.732 54.683 12.576 1.00 24.74 533 LEU A C 1
ATOM 700 O O . LEU A 1 124 ? 11.417 55.136 11.703 1.00 23.37 533 LEU A O 1
ATOM 705 N N . PHE A 1 125 ? 10.803 55.118 13.836 1.00 24.42 534 PHE A N 1
ATOM 706 C CA . PHE A 1 125 ? 11.620 56.236 14.202 1.00 23.52 534 PHE A CA 1
ATOM 707 C C . PHE A 1 125 ? 12.800 55.668 14.937 1.00 22.23 534 PHE A C 1
ATOM 708 O O . PHE A 1 125 ? 12.668 54.739 15.716 1.00 21.89 534 PHE A O 1
ATOM 716 N N . LEU A 1 126 ? 13.933 56.291 14.752 1.00 19.87 535 LEU A N 1
ATOM 717 C CA . LEU A 1 126 ? 15.126 55.801 15.325 1.00 19.22 535 LEU A CA 1
ATOM 718 C C . LEU A 1 126 ? 15.544 56.843 16.304 1.00 19.56 535 LEU A C 1
ATOM 719 O O . LEU A 1 126 ? 16.018 57.933 15.893 1.00 18.76 535 LEU A O 1
ATOM 724 N N . VAL A 1 127 ? 15.393 56.515 17.578 1.00 19.31 536 VAL A N 1
ATOM 725 C CA . VAL A 1 127 ? 15.499 57.503 18.612 1.00 21.58 536 VAL A CA 1
ATOM 726 C C . VAL A 1 127 ? 16.767 57.224 19.389 1.00 22.61 536 VAL A C 1
ATOM 727 O O . VAL A 1 127 ? 16.891 56.152 19.937 1.00 23.49 536 VAL A O 1
ATOM 731 N N . PRO A 1 128 ? 17.680 58.200 19.486 1.00 25.23 537 PRO A N 1
ATOM 732 C CA . PRO A 1 128 ? 18.908 57.966 20.245 1.00 27.55 537 PRO A CA 1
ATOM 733 C C . PRO A 1 128 ? 18.664 58.302 21.702 1.00 27.81 537 PRO A C 1
ATOM 734 O O . PRO A 1 128 ? 17.596 58.763 22.036 1.00 27.94 537 PRO A O 1
ATOM 738 N N . PRO A 1 129 ? 19.642 58.047 22.568 1.00 29.42 538 PRO A N 1
ATOM 739 C CA . PRO A 1 129 ? 19.525 58.381 23.992 1.00 28.86 538 PRO A CA 1
ATOM 740 C C . PRO A 1 129 ? 19.457 59.872 24.246 1.00 29.74 538 PRO A C 1
ATOM 741 O O . PRO A 1 129 ? 20.234 60.616 23.654 1.00 31.23 538 PRO A O 1
ATOM 745 N N . SER A 1 130 ? 18.536 60.290 25.121 1.00 31.49 539 SER A N 1
ATOM 746 C CA . SER A 1 130 ? 18.343 61.686 25.521 1.00 33.35 539 SER A CA 1
ATOM 747 C C . SER A 1 130 ? 17.199 61.762 26.540 1.00 35.77 539 SER A C 1
ATOM 748 O O . SER A 1 130 ? 16.519 60.777 26.746 1.00 35.71 539 SER A O 1
ATOM 751 N N . ASP A 1 131 ? 16.995 62.939 27.141 1.00 39.23 540 ASP A N 1
ATOM 752 C CA . ASP A 1 131 ? 15.842 63.255 27.996 1.00 39.75 540 ASP A CA 1
ATOM 753 C C . ASP A 1 131 ? 14.487 62.902 27.401 1.00 35.83 540 ASP A C 1
ATOM 754 O O . ASP A 1 131 ? 13.499 62.643 28.102 1.00 32.04 540 ASP A O 1
ATOM 759 N N . PHE A 1 132 ? 14.418 62.980 26.099 1.00 29.86 541 PHE A N 1
ATOM 760 C CA . PHE A 1 132 ? 13.184 62.711 25.429 1.00 30.00 541 PHE A CA 1
ATOM 761 C C . PHE A 1 132 ? 12.601 61.330 25.774 1.00 32.07 541 PHE A C 1
ATOM 762 O O . PHE A 1 132 ? 11.375 61.096 25.727 1.00 33.22 541 PHE A O 1
ATOM 770 N N . LEU A 1 133 ? 13.483 60.390 26.084 1.00 30.20 542 LEU A N 1
ATOM 771 C CA . LEU A 1 133 ? 13.075 59.045 26.322 1.00 28.74 542 LEU A CA 1
ATOM 772 C C . LEU A 1 133 ? 12.304 58.976 27.626 1.00 30.46 542 LEU A C 1
ATOM 773 O O . LEU A 1 133 ? 11.324 58.229 27.725 1.00 32.40 542 LEU A O 1
ATOM 778 N N . THR A 1 134 ? 12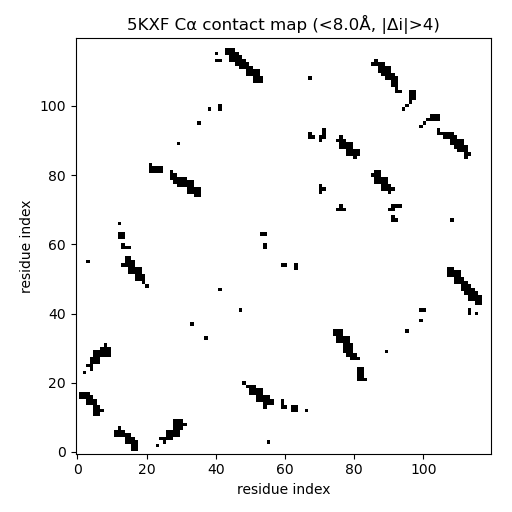.767 59.724 28.634 1.00 28.76 543 THR A N 1
ATOM 779 C CA . THR A 1 134 ? 12.122 59.729 29.960 1.00 28.70 543 THR A CA 1
ATOM 780 C C . THR A 1 134 ? 10.997 60.768 30.061 1.00 28.99 543 THR A C 1
ATOM 781 O O . THR A 1 134 ? 9.971 60.432 30.550 1.00 27.11 543 THR A O 1
ATOM 785 N N . ASP A 1 135 ? 11.193 61.999 29.580 1.00 31.74 544 ASP A N 1
ATOM 786 C CA . ASP A 1 135 ? 10.188 63.062 29.668 1.00 34.39 544 ASP A CA 1
ATOM 787 C C . ASP A 1 135 ? 8.942 62.852 28.800 1.00 37.57 544 ASP A C 1
ATOM 788 O O . ASP A 1 135 ? 7.825 63.108 29.245 1.00 41.36 544 ASP A O 1
ATOM 793 N N . VAL A 1 136 ? 9.142 62.410 27.564 1.00 36.95 545 VAL A N 1
ATOM 794 C CA . VAL A 1 136 ? 8.069 62.280 26.580 1.00 33.05 545 VAL A CA 1
ATOM 795 C C . VAL A 1 136 ? 7.628 60.822 26.445 1.00 33.30 545 VAL A C 1
ATOM 796 O O . VAL A 1 136 ? 6.505 60.479 26.804 1.00 45.56 545 VAL A O 1
ATOM 800 N N . LEU A 1 137 ? 8.465 59.929 25.966 1.00 31.62 546 LEU A N 1
ATOM 801 C CA . LEU A 1 137 ? 7.985 58.551 25.880 1.00 33.84 546 LEU A CA 1
ATOM 802 C C . LEU A 1 137 ? 7.765 57.893 27.213 1.00 31.66 546 LEU A C 1
ATOM 803 O O . LEU A 1 137 ? 7.157 56.848 27.256 1.00 33.98 546 LEU A O 1
ATOM 808 N N . GLN A 1 138 ? 8.334 58.447 28.279 1.00 30.58 547 GLN A N 1
ATOM 809 C CA . GLN A 1 138 ? 8.213 57.900 29.650 1.00 28.83 547 GLN A CA 1
ATOM 810 C C . GLN A 1 138 ? 8.582 56.440 29.690 1.00 28.33 547 GLN A C 1
ATOM 811 O O . GLN A 1 138 ? 7.769 55.583 30.041 1.00 30.98 547 GLN A O 1
ATOM 817 N N . VAL A 1 139 ? 9.821 56.171 29.294 1.00 27.71 548 VAL A N 1
ATOM 818 C CA . VAL A 1 139 ? 10.406 54.855 29.423 1.00 27.03 548 VAL A CA 1
ATOM 819 C C . VAL A 1 139 ? 11.760 54.994 29.989 1.00 28.50 548 VAL A C 1
ATOM 820 O O . VAL A 1 139 ? 12.361 56.097 30.026 1.00 25.15 548 VAL A O 1
ATOM 824 N N . THR A 1 140 ? 12.216 53.846 30.458 1.00 30.90 549 THR A N 1
ATOM 825 C CA . THR A 1 140 ? 13.526 53.722 30.975 1.00 35.56 549 THR A CA 1
ATOM 826 C C . THR A 1 140 ? 14.509 54.127 29.904 1.00 35.25 549 THR A C 1
ATOM 827 O O . THR A 1 140 ? 14.339 53.830 28.719 1.00 39.53 549 THR A O 1
ATOM 831 N N . ARG A 1 141 ? 15.528 54.839 30.325 1.00 32.46 550 ARG A N 1
ATOM 832 C CA . ARG A 1 141 ? 16.525 55.278 29.417 1.00 30.87 550 ARG A CA 1
ATOM 833 C C . ARG A 1 141 ? 17.686 54.329 29.456 1.00 31.02 550 ARG A C 1
ATOM 834 O O . ARG A 1 141 ? 18.061 53.834 30.492 1.00 30.34 550 ARG A O 1
ATOM 842 N N . GLN A 1 142 ? 18.259 54.123 28.283 1.00 33.89 551 GLN A N 1
ATOM 843 C CA . GLN A 1 142 ? 19.352 53.207 28.037 1.00 30.70 551 GLN A CA 1
ATOM 844 C C . GLN A 1 142 ? 20.223 53.805 26.946 1.00 29.61 551 GLN A C 1
ATOM 845 O O . GLN A 1 142 ? 19.714 54.433 26.038 1.00 25.84 551 GLN A O 1
ATOM 851 N N . GLU A 1 143 ? 21.524 53.542 27.010 1.00 31.55 552 GLU A N 1
ATOM 852 C CA . GLU A 1 143 ? 22.453 53.982 25.984 1.00 31.82 552 GLU A CA 1
ATOM 853 C C . GLU A 1 143 ? 22.333 53.014 24.794 1.00 30.65 552 GLU A C 1
ATOM 854 O O . GLU A 1 143 ? 23.200 52.182 24.575 1.00 32.59 552 GLU A O 1
ATOM 860 N N . ARG A 1 144 ? 21.213 53.107 24.083 1.00 27.63 553 ARG A N 1
ATOM 861 C CA . ARG A 1 144 ? 20.859 52.232 22.969 1.00 26.78 553 ARG A CA 1
ATOM 862 C C . ARG A 1 144 ? 20.019 52.996 21.973 1.00 26.10 553 ARG A C 1
ATOM 863 O O . ARG A 1 144 ? 19.412 54.001 22.328 1.00 31.71 553 ARG A O 1
ATOM 871 N N . LEU A 1 145 ? 19.974 52.541 20.735 1.00 23.50 554 LEU A N 1
ATOM 872 C CA . LEU A 1 145 ? 19.130 53.168 19.757 1.00 23.93 554 LEU A CA 1
ATOM 873 C C . LEU A 1 145 ? 17.763 52.495 19.883 1.00 24.64 554 LEU A C 1
ATOM 874 O O . LEU A 1 145 ? 17.678 51.271 19.925 1.00 27.53 554 LEU A O 1
ATOM 879 N N . TYR A 1 146 ? 16.696 53.268 19.973 1.00 24.08 555 TYR A N 1
ATOM 880 C CA . TYR A 1 146 ? 15.361 52.672 20.064 1.00 23.95 555 TYR A CA 1
ATOM 881 C C . TYR A 1 146 ? 14.668 52.778 18.733 1.00 22.76 555 TYR A C 1
ATOM 882 O O . TYR A 1 146 ? 14.706 53.819 18.103 1.00 22.23 555 TYR A O 1
ATOM 891 N N . GLY A 1 147 ? 14.077 51.684 18.302 1.00 22.53 556 GLY A N 1
ATOM 892 C CA . GLY A 1 147 ? 13.130 51.704 17.209 1.00 22.21 556 GLY A CA 1
ATOM 893 C C . GLY A 1 147 ? 11.760 51.881 17.834 1.00 22.59 556 GLY A C 1
ATOM 894 O O . GLY A 1 147 ? 11.417 51.121 18.766 1.00 23.16 556 GLY A O 1
ATOM 895 N N . VAL A 1 148 ? 10.990 52.860 17.321 1.00 22.08 557 VAL A N 1
ATOM 896 C CA . VAL A 1 148 ? 9.726 53.281 17.903 1.00 21.76 557 VAL A CA 1
ATOM 897 C C . VAL A 1 148 ? 8.672 53.407 16.841 1.00 22.48 557 VAL A C 1
ATOM 898 O O . VAL A 1 148 ? 8.886 54.080 15.840 1.00 24.65 557 VAL A O 1
ATOM 902 N N . VAL A 1 149 ? 7.545 52.736 17.048 1.00 23.28 558 VAL A N 1
ATOM 903 C CA . VAL A 1 149 ? 6.367 52.827 16.196 1.00 23.67 558 VAL A CA 1
ATOM 904 C C . VAL A 1 149 ? 5.225 53.412 17.018 1.00 25.93 558 VAL A C 1
ATOM 905 O O . VAL A 1 149 ? 4.979 52.996 18.145 1.00 28.94 558 VAL A O 1
ATOM 909 N N . LEU A 1 150 ? 4.545 54.388 16.452 1.00 25.83 559 LEU A N 1
ATOM 910 C CA . LEU A 1 150 ? 3.457 55.065 17.104 1.00 25.98 559 LEU A CA 1
ATOM 911 C C . LEU A 1 150 ? 2.219 54.694 16.381 1.00 26.54 559 LEU A C 1
ATOM 912 O O . LEU A 1 150 ? 2.189 54.698 15.160 1.00 25.83 559 LEU A O 1
ATOM 917 N N . LYS A 1 151 ? 1.193 54.355 17.131 1.00 28.91 560 LYS A N 1
ATOM 918 C CA . LYS A 1 151 ? -0.087 54.017 16.535 1.00 32.20 560 LYS A CA 1
ATOM 919 C C . LYS A 1 151 ? -0.967 55.217 16.858 1.00 26.97 560 LYS A C 1
ATOM 920 O O . LYS A 1 151 ? -1.135 55.567 18.001 1.00 27.28 560 LYS A O 1
ATOM 926 N N . LEU A 1 152 ? -1.463 55.901 15.856 1.00 25.38 561 LEU A N 1
ATOM 927 C CA . LEU A 1 152 ? -2.344 57.012 16.100 1.00 25.04 561 LEU A CA 1
ATOM 928 C C . LEU A 1 152 ? -3.795 56.582 16.045 1.00 24.21 561 LEU A C 1
ATOM 929 O O . LEU A 1 152 ? -4.114 55.462 15.671 1.00 23.28 561 LEU A O 1
ATOM 934 N N . PRO A 1 153 ? -4.698 57.453 16.469 1.00 26.21 562 PRO A N 1
ATOM 935 C CA . PRO A 1 153 ? -6.066 56.933 16.504 1.00 28.26 562 PRO A CA 1
ATOM 936 C C . PRO A 1 153 ? -6.538 56.644 15.109 1.00 28.38 562 PRO A C 1
ATOM 937 O O . PRO A 1 153 ? -6.206 57.388 14.204 1.00 32.85 562 PRO A O 1
ATOM 941 N N . PRO A 1 154 ? -7.272 55.566 14.913 1.00 27.46 563 PRO A N 1
ATOM 942 C CA . PRO A 1 154 ? -7.888 55.340 13.606 1.00 28.45 563 PRO A CA 1
ATOM 943 C C . PRO A 1 154 ? -9.085 56.238 13.373 1.00 28.38 563 PRO A C 1
ATOM 944 O O . PRO A 1 154 ? -9.583 56.835 14.320 1.00 30.63 563 PRO A O 1
ATOM 948 N N . PRO A 1 155 ? -9.579 56.295 12.128 1.00 26.71 564 PRO A N 1
ATOM 949 C CA . PRO A 1 155 ? -10.847 56.986 11.846 1.00 27.21 564 PRO A CA 1
ATOM 950 C C . PRO A 1 155 ? -12.062 56.395 12.595 1.00 28.98 564 PRO A C 1
ATOM 951 O O . PRO A 1 155 ? -12.065 55.187 12.944 1.00 29.01 564 PRO A O 1
ATOM 955 N N . ALA A 1 156 ? -13.080 57.231 12.835 1.00 32.07 565 ALA A N 1
ATOM 956 C CA . ALA A 1 156 ? -14.382 56.779 13.434 1.00 32.19 565 ALA A CA 1
ATOM 957 C C . ALA A 1 156 ? -14.891 55.420 12.825 1.00 34.15 565 ALA A C 1
ATOM 958 O O . ALA A 1 156 ? -15.038 54.414 13.534 1.00 31.60 565 ALA A O 1
#

Solvent-accessible surface area: 7078 Å² total

GO terms:
  GO:0000785 chromatin (C, IDA)
  GO:0009553 embryo sac development (P, IGI)
  GO:0009911 positive regulation of flower development (P, IMP)
  GO:0010228 vegetative to reproductive phase transition of meristem (P, IMP)
  GO:0031048 regulatory ncRNA-mediated heterochromatin formation (P, IMP)

B-factor: mean 36.45, std 16.38, range [16.89, 117.04]

Radius of gyration: 13.65 Å; Cα contacts (8 Å, |Δi|>4): 240; chains: 1; bounding box: 48×35×29 Å

Secondary structure (DSSP, 8-state):
---B--EETTEE---EEEE---PPPS--EE-EEEE---HHHHHH-SEEEEEEEEESSGGGHHHHHHHHHHHHTTTEEEEEE-TTS-EEEEE-SSTHHHHTS-----SSEEEEEEEPPPP-

Sequence (120 aa):
HIWRGIAKGGTPVCCARCVPETKLPEVVNCSARTDLNLAKHYAVAIGCEIVFFVPDREEDFASYTEFLRYLSSKDRAGVAKLDDGTTLFLVPPSDFLTDVLQVTRQERLYGVVLKLPPPA

Foldseek 3Di:
DWQWAEEECNHDQAIKTKDFDDDADNYFYQNDKDALVVLVLLVQFPDKGKMWIDGPDPVNPVSQLVVLCVAVVVNIWTWGAGPVGFIWIWAAFDCSVCPRVNDDTDRTIMIIGTHGDDDD

InterPro domains:
  IPR000504 RNA recognition motif domain [PF00076] (20-84)
  IPR000504 RNA recognition motif domain [PF00076] (97-159)
  IPR000504 RNA recognition motif domain [PF00076] (225-274)
  IPR000504 RNA recognition motif domain [PS50102] (18-90)
  IPR000504 RNA recognition motif domain [PS50102] (95-166)
  IPR000504 RNA recognition motif domain [PS50102] (206-281)
  IPR000504 RNA recognition motif domain [SM00360] (19-86)
  IPR000504 RNA recognition motif domain [SM00360] (96-162)
  IPR000504 RNA recognition motif domain [SM00360] (207-277)
  IPR012677 Nucleotide-binding alpha-beta plait domain superfamily [G3DSA:3.30.70.330] (8-92)
  IPR012677 Nucleotide-binding alpha-beta plait domain superfamily [G3DSA:3.30.70.330] (93-196)
  IPR012677 Nucleotide-binding alpha-beta plait domain superfamily [G3DSA:3.30.70.330] (197-296)
  IPR012921 Spen paralogue and orthologue SPOC, C-terminal [PF07744] (434-560)
  IPR035979 RNA-binding domain superfamily [SSF54928] (12-92)
  IPR035979 RNA-binding domain superfamily [SSF54928] (92-187)
  IPR035979 RNA-binding domain superfamily [SSF54928] (198-281)

Organism: Arabidopsis thaliana (NCBI:txid3702)

Nearest PDB structures (foldseek):
  5kxf-assembly1_A  TM=1.008E+00  e=1.270E-25  Arabidopsis thaliana
  6q5y-assembly2_B  TM=7.105E-01  e=7.194E-07  Homo sapiens
  6q2v-assembly2_B  TM=6.864E-01  e=5.995E-07  Homo sapiens
  8ou1-assembly1_A  TM=6.712E-01  e=8.166E-06  Mus musculus
  8ou1-assembly2_B  TM=6.449E-01  e=2.751E-05  Mus musculus